Protein AF-A0A950QL80-F1 (afdb_monomer)

pLDDT: mean 80.15, std 16.29, range [44.5, 96.75]

Solvent-accessible surface area (backbone atoms only — not comparable to full-atom values): 5189 Å² total; per-residue (Å²): 136,93,87,82,83,91,80,90,76,82,84,74,73,72,80,75,75,74,76,69,77,80,73,78,74,89,83,74,89,88,77,80,72,81,32,57,66,66,6,36,65,67,80,56,79,71,46,72,72,86,81,68,38,35,33,38,43,22,60,26,5,49,40,89,62,57,94,70,58,10,67,21,30,80,50,77,51,114

Radius of gyration: 29.16 Å; Cα contacts (8 Å, |Δi|>4): 108; chains: 1; bounding box: 63×37×79 Å

Mean predicted aligned error: 13.04 Å

Foldseek 3Di:
DDDDDDDDDPPPPPPPPPPDPPPPDDDDDQDDQPFALRAAAFPDDWDDPVPPKIKTWHCFHNHDDPPGTHRIDIDITD

Sequence (78 aa):
MSRTISRVLLAGACAFAFAAPVSAGNFRVLHTFKGGKDGVNSNAAITPDGQGNFYGTTEYGGGKGCGGGGCGTVFRIA

Secondary structure (DSSP, 8-state):
----------------------------------STTS-B---SPPEE-SSS-EEEE-SB-SSS-STTS-S--EEEE-

Structure (mmCIF, N/CA/C/O backbone):
data_AF-A0A950QL80-F1
#
_entry.id   AF-A0A950QL80-F1
#
loop_
_atom_site.group_PDB
_atom_site.id
_atom_site.type_symbol
_atom_site.label_atom_id
_atom_site.label_alt_id
_atom_site.label_comp_id
_atom_site.label_asym_id
_atom_site.label_entity_id
_atom_site.label_seq_id
_atom_site.pdbx_PDB_ins_code
_atom_site.Cartn_x
_atom_site.Cartn_y
_atom_site.Cartn_z
_atom_site.occupancy
_atom_site.B_iso_or_equiv
_atom_site.auth_seq_id
_atom_site.auth_comp_id
_atom_site.auth_asym_id
_atom_site.auth_atom_id
_atom_site.pdbx_PDB_model_num
ATOM 1 N N . MET A 1 1 ? -51.019 26.296 63.787 1.00 44.50 1 MET A N 1
ATOM 2 C CA . MET A 1 1 ? -49.835 26.572 64.628 1.00 44.50 1 MET A CA 1
ATOM 3 C C . MET A 1 1 ? -48.594 26.485 63.760 1.00 44.50 1 MET A C 1
ATOM 5 O O . MET A 1 1 ? -48.355 25.462 63.141 1.00 44.50 1 MET A O 1
ATOM 9 N N . SER A 1 2 ? -47.906 27.619 63.652 1.00 47.62 2 SER A N 1
ATOM 10 C CA . SER A 1 2 ? -46.651 27.854 62.929 1.00 47.62 2 SER A CA 1
ATOM 11 C C . SER A 1 2 ? -45.469 27.108 63.563 1.00 47.62 2 SER A C 1
ATOM 13 O O . SER A 1 2 ? -45.478 26.956 64.785 1.00 47.62 2 SER A O 1
ATOM 15 N N . ARG A 1 3 ? -44.491 26.703 62.727 1.00 50.91 3 ARG A N 1
ATOM 16 C CA . ARG A 1 3 ? -43.043 26.412 62.948 1.00 50.91 3 ARG A CA 1
ATOM 17 C C . ARG A 1 3 ? -42.632 25.412 61.842 1.00 50.91 3 ARG A C 1
ATOM 19 O O . ARG A 1 3 ? -43.277 24.385 61.730 1.00 50.91 3 ARG A O 1
ATOM 26 N N . THR A 1 4 ? -41.661 25.597 60.944 1.00 50.66 4 THR A N 1
ATOM 27 C CA . THR A 1 4 ? -40.390 26.336 60.991 1.00 50.66 4 THR A CA 1
ATOM 28 C C . THR A 1 4 ? -39.725 26.280 59.592 1.00 50.66 4 THR A C 1
ATOM 30 O O . THR A 1 4 ? -39.608 25.209 59.017 1.00 50.66 4 THR A O 1
ATOM 33 N N . ILE A 1 5 ? -39.333 27.438 59.051 1.00 55.34 5 ILE A N 1
ATOM 34 C CA . ILE A 1 5 ? -38.012 27.818 58.492 1.00 55.34 5 ILE A CA 1
ATOM 35 C C . ILE A 1 5 ? -37.195 26.783 57.668 1.00 55.34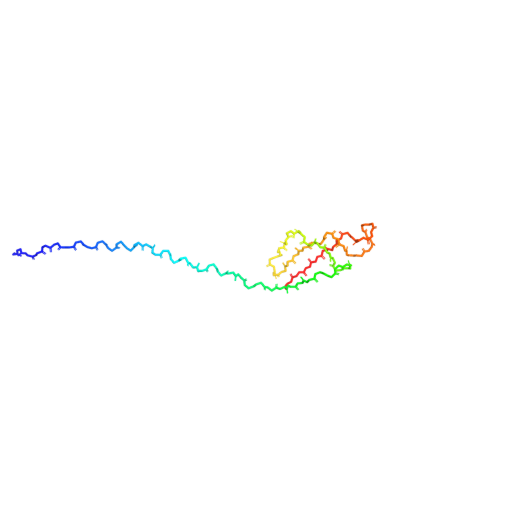 5 ILE A C 1
ATOM 37 O O . ILE A 1 5 ? -36.601 25.865 58.216 1.00 55.34 5 ILE A O 1
ATOM 41 N N . SER A 1 6 ? -37.049 27.092 56.369 1.00 47.28 6 SER A N 1
ATOM 42 C CA . SER A 1 6 ? -35.792 27.276 55.604 1.00 47.28 6 SER A CA 1
ATOM 43 C C . SER A 1 6 ? -34.638 26.266 55.748 1.00 47.28 6 SER A C 1
ATOM 45 O O . SER A 1 6 ? -33.990 26.204 56.789 1.00 47.28 6 SER A O 1
ATOM 47 N N . ARG A 1 7 ? -34.260 25.629 54.625 1.00 54.56 7 ARG A N 1
ATOM 48 C CA . ARG A 1 7 ? -32.870 25.562 54.118 1.00 54.56 7 ARG A CA 1
ATOM 49 C C . ARG A 1 7 ? -32.836 24.987 52.699 1.00 54.56 7 ARG A C 1
ATOM 51 O O . ARG A 1 7 ? -33.080 23.809 52.470 1.00 54.56 7 ARG A O 1
ATOM 58 N N . VAL A 1 8 ? -32.526 25.871 51.758 1.00 54.44 8 VAL A N 1
ATOM 59 C CA . VAL A 1 8 ? -32.074 25.562 50.400 1.00 54.44 8 VAL A CA 1
ATOM 60 C C . VAL A 1 8 ? -30.835 24.672 50.479 1.00 54.44 8 VAL A C 1
ATOM 62 O O . VAL A 1 8 ? -29.871 25.060 51.129 1.00 54.44 8 VAL A O 1
ATOM 65 N N . LEU A 1 9 ? -30.825 23.547 49.765 1.00 50.38 9 LEU A N 1
ATOM 66 C CA . LEU A 1 9 ? -29.608 23.006 49.161 1.00 50.38 9 LEU A CA 1
ATOM 67 C C . LEU A 1 9 ? -29.972 22.534 47.756 1.00 50.38 9 LEU A C 1
ATOM 69 O O . LEU A 1 9 ? -30.445 21.422 47.540 1.00 50.38 9 LEU A O 1
ATOM 73 N N . LEU A 1 10 ? -29.794 23.446 46.802 1.00 48.69 10 LEU A N 1
ATOM 74 C CA . LEU A 1 10 ? -29.739 23.123 45.389 1.00 48.69 10 LEU A CA 1
ATOM 75 C C . LEU A 1 10 ? -28.572 22.140 45.230 1.00 48.69 10 LEU A C 1
ATOM 77 O O . LEU A 1 10 ? -27.414 22.531 45.374 1.00 48.69 10 LEU A O 1
ATOM 81 N N . ALA A 1 11 ? -28.861 20.862 44.997 1.00 52.88 11 ALA A N 1
ATOM 82 C CA . ALA A 1 11 ? -27.846 19.889 44.621 1.00 52.88 11 ALA A CA 1
ATOM 83 C C . ALA A 1 11 ? -27.411 20.188 43.178 1.00 52.88 11 ALA A C 1
ATOM 85 O O . ALA A 1 11 ? -27.776 19.497 42.233 1.00 52.88 11 ALA A O 1
ATOM 86 N N . GLY A 1 12 ? -26.667 21.279 43.002 1.00 56.16 12 GLY A N 1
ATOM 87 C CA . GLY A 1 12 ? -25.904 21.542 41.797 1.00 56.16 12 GLY A CA 1
ATOM 88 C C . GLY A 1 12 ? -24.716 20.596 41.792 1.00 56.16 12 GLY A C 1
ATOM 89 O O . GLY A 1 12 ? -23.626 20.965 42.222 1.00 56.16 12 GLY A O 1
ATOM 90 N N . ALA A 1 13 ? -24.928 19.357 41.352 1.00 59.78 13 ALA A N 1
ATOM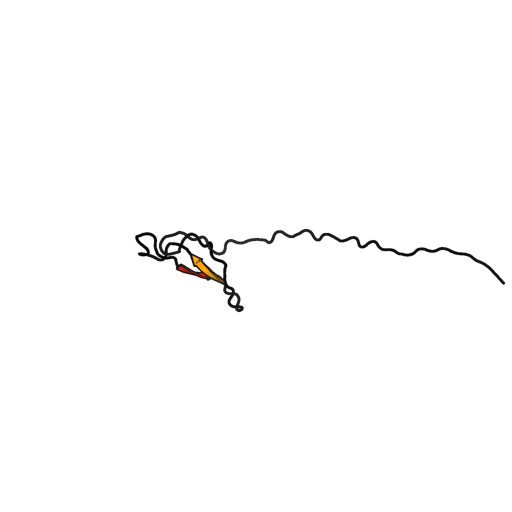 91 C CA . ALA A 1 13 ? -23.822 18.497 40.977 1.00 59.78 13 ALA A CA 1
ATOM 92 C C . ALA A 1 13 ? -23.179 19.127 39.735 1.00 59.78 13 ALA A C 1
ATOM 94 O O . ALA A 1 13 ? -23.632 18.911 38.612 1.00 59.78 13 ALA A O 1
ATOM 95 N N . CYS A 1 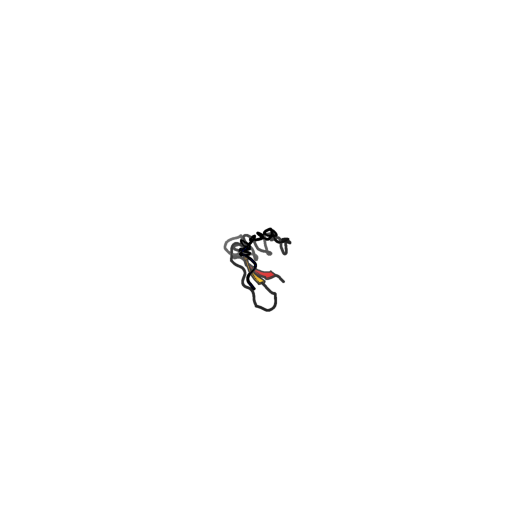14 ? -22.151 19.958 39.946 1.00 47.88 14 CYS A N 1
ATOM 96 C CA . CYS A 1 14 ? -21.185 20.275 38.904 1.00 47.88 14 CYS A CA 1
ATOM 97 C C . CYS A 1 14 ? -20.758 18.941 38.306 1.00 47.88 14 CYS A C 1
ATOM 99 O O . CYS A 1 14 ? -20.213 18.094 39.016 1.00 47.88 14 CYS A O 1
ATOM 101 N N . ALA A 1 15 ? -21.082 18.741 37.032 1.00 61.12 15 ALA A N 1
ATOM 102 C CA . ALA A 1 15 ? -20.680 17.570 36.287 1.00 61.12 15 ALA A CA 1
ATOM 103 C C . ALA A 1 15 ? -19.158 17.440 36.410 1.00 61.12 15 ALA A C 1
ATOM 105 O O . ALA A 1 15 ? -18.407 18.180 35.776 1.00 61.12 15 ALA A O 1
ATOM 106 N N . PHE A 1 16 ? -18.700 16.518 37.257 1.00 62.09 16 PHE A N 1
ATOM 107 C CA . PHE A 1 16 ? -17.347 16.006 37.171 1.00 62.09 16 PHE A CA 1
ATOM 108 C C . PHE A 1 16 ? -17.296 15.283 35.835 1.00 62.09 16 PHE A C 1
ATOM 110 O O . PHE A 1 16 ? -17.712 14.132 35.717 1.00 62.09 16 PHE A O 1
ATOM 117 N N . ALA A 1 17 ? -16.860 15.997 34.800 1.00 64.94 17 ALA A N 1
ATOM 118 C CA . ALA A 1 17 ? -16.423 15.369 33.577 1.00 64.94 17 ALA A CA 1
ATOM 119 C C . ALA A 1 17 ? -15.259 14.459 33.976 1.00 64.94 17 ALA A C 1
ATOM 121 O O . ALA A 1 17 ? -14.128 14.911 34.153 1.00 64.94 17 ALA A O 1
ATOM 122 N N . PHE A 1 18 ? -15.552 13.177 34.187 1.00 65.94 18 PHE A N 1
ATOM 123 C CA . PHE A 1 18 ? -14.530 12.152 34.174 1.00 65.94 18 PHE A CA 1
ATOM 124 C C . PHE A 1 18 ? -13.975 12.175 32.758 1.00 65.94 18 PHE A C 1
ATOM 126 O O . PHE A 1 18 ? -14.584 11.643 31.831 1.00 65.94 18 PHE A 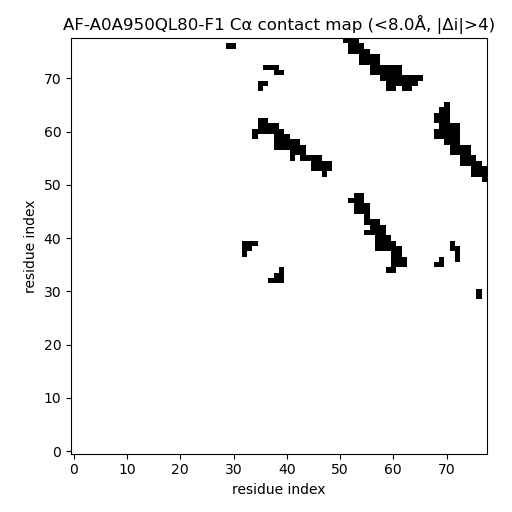O 1
ATOM 133 N N . ALA A 1 19 ? -12.847 12.860 32.582 1.00 67.88 19 ALA A N 1
ATOM 134 C CA . ALA A 1 19 ? -12.009 12.638 31.427 1.00 67.88 19 ALA A CA 1
ATOM 135 C C . ALA A 1 19 ? -11.638 11.154 31.478 1.00 67.88 19 ALA A C 1
ATOM 137 O O . ALA A 1 19 ? -10.784 10.744 32.266 1.00 67.88 19 ALA A O 1
ATOM 138 N N . ALA A 1 20 ? -12.361 10.329 30.717 1.00 69.06 20 ALA A N 1
ATOM 139 C CA . ALA A 1 20 ? -11.964 8.952 30.512 1.00 69.06 20 ALA A CA 1
ATOM 140 C C . ALA A 1 20 ? -1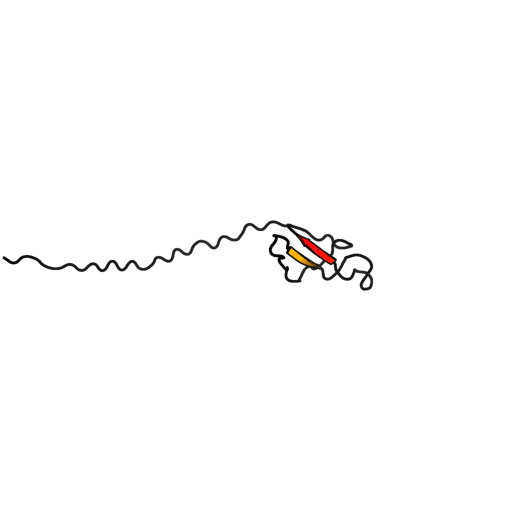0.522 9.002 29.990 1.00 69.06 20 ALA A C 1
ATOM 142 O O . ALA A 1 20 ? -10.244 9.809 29.092 1.00 69.06 20 ALA A O 1
ATOM 143 N N . PRO A 1 21 ? -9.590 8.220 30.561 1.00 72.38 21 PRO A N 1
ATOM 144 C CA . PRO A 1 21 ? -8.248 8.170 30.014 1.00 72.38 21 PRO A CA 1
ATOM 145 C C . PRO A 1 21 ? -8.385 7.802 28.540 1.00 72.38 21 PRO A C 1
ATOM 147 O O . PRO A 1 21 ? -9.050 6.817 28.207 1.00 72.38 21 PRO A O 1
ATOM 150 N N . VAL A 1 22 ? -7.805 8.614 27.652 1.00 73.06 22 VAL A N 1
ATOM 151 C CA . VAL A 1 22 ? -7.717 8.224 26.249 1.00 73.06 22 VAL A CA 1
ATOM 152 C C . VAL A 1 22 ? -6.845 6.973 26.242 1.00 73.06 22 VAL A C 1
ATOM 154 O O . VAL A 1 22 ? -5.652 7.012 26.543 1.00 73.06 22 VAL A O 1
ATOM 157 N N . SER A 1 23 ? -7.471 5.817 26.047 1.00 75.31 23 SER A N 1
ATOM 158 C CA . SER A 1 23 ? -6.721 4.583 25.914 1.00 75.31 23 SER A CA 1
ATOM 159 C C . SER A 1 23 ? -6.030 4.672 24.564 1.00 75.31 23 SER A C 1
ATOM 161 O O . SER A 1 23 ? -6.686 4.669 23.521 1.00 75.31 23 SER A O 1
ATOM 163 N N . ALA A 1 24 ? -4.706 4.815 24.581 1.00 78.00 24 ALA A N 1
ATOM 164 C CA . ALA A 1 24 ? -3.921 4.556 23.390 1.00 78.00 24 ALA A CA 1
ATOM 165 C C . ALA A 1 24 ? -4.223 3.109 22.981 1.00 78.00 24 ALA A C 1
ATOM 167 O O . ALA A 1 24 ? -4.007 2.182 23.763 1.00 78.00 24 ALA A O 1
ATOM 168 N N . GLY A 1 25 ? -4.813 2.931 21.800 1.00 79.94 25 GLY A N 1
ATOM 169 C CA . GLY A 1 25 ? -5.166 1.607 21.306 1.00 79.94 25 GLY A CA 1
ATOM 170 C C . GLY A 1 25 ? -3.940 0.693 21.273 1.00 79.94 25 GLY A C 1
ATOM 171 O O . GLY A 1 25 ? -2.824 1.136 21.005 1.00 79.94 25 GLY A O 1
ATOM 172 N N . ASN A 1 26 ? -4.140 -0.596 21.541 1.00 86.38 26 ASN A N 1
ATOM 173 C CA . ASN A 1 26 ? -3.092 -1.592 21.348 1.00 86.38 26 ASN A CA 1
ATOM 174 C C . ASN A 1 26 ? -2.922 -1.832 19.844 1.00 86.38 26 ASN A C 1
ATOM 176 O O . ASN A 1 26 ? -3.761 -2.478 19.213 1.00 86.38 26 ASN A O 1
ATOM 180 N N . PHE A 1 27 ? -1.851 -1.302 19.261 1.00 86.44 27 PHE A N 1
ATOM 181 C CA . PHE A 1 27 ? -1.534 -1.531 17.855 1.00 86.44 27 PHE A CA 1
ATOM 182 C C . PHE A 1 27 ? -0.773 -2.847 17.691 1.00 86.44 27 PHE A C 1
ATOM 184 O O . PHE A 1 27 ? 0.180 -3.119 18.421 1.00 86.44 27 PHE A O 1
ATOM 191 N N . ARG A 1 28 ? -1.169 -3.652 16.698 1.00 89.81 28 ARG A N 1
ATOM 192 C CA . ARG A 1 28 ? -0.406 -4.823 16.248 1.00 89.81 28 ARG A CA 1
ATOM 193 C C . ARG A 1 28 ? 0.042 -4.616 14.810 1.00 89.81 28 ARG A C 1
ATOM 195 O O . ARG A 1 28 ? -0.731 -4.130 13.986 1.00 89.81 28 ARG A O 1
ATOM 202 N N . VAL A 1 29 ? 1.265 -5.025 14.501 1.00 90.31 29 VAL A N 1
ATOM 203 C CA . VAL A 1 29 ? 1.748 -5.041 13.120 1.00 90.31 29 VAL A CA 1
ATOM 204 C C . VAL A 1 29 ? 1.077 -6.203 12.392 1.00 90.31 29 VAL A C 1
ATOM 206 O O . VAL A 1 29 ? 1.226 -7.354 12.792 1.00 90.31 29 VAL A O 1
ATOM 209 N N . LEU A 1 30 ? 0.322 -5.896 11.337 1.00 89.56 30 LEU A N 1
ATOM 210 C CA . LEU A 1 30 ? -0.315 -6.907 10.482 1.00 89.56 30 LEU A CA 1
ATOM 211 C C . LEU A 1 30 ? 0.622 -7.385 9.382 1.00 89.56 30 LEU A C 1
ATOM 213 O O . LEU A 1 30 ? 0.628 -8.559 9.023 1.00 89.56 30 LEU A O 1
ATOM 217 N N . HIS A 1 31 ? 1.411 -6.461 8.846 1.00 91.81 31 HIS A N 1
ATOM 218 C CA . HIS A 1 31 ? 2.321 -6.739 7.759 1.00 91.81 31 HIS A CA 1
ATOM 219 C C . HIS A 1 31 ? 3.478 -5.741 7.771 1.00 91.81 31 HIS A C 1
ATOM 221 O O . HIS A 1 31 ? 3.289 -4.547 8.007 1.00 91.81 31 HIS A O 1
ATOM 227 N N . THR A 1 32 ? 4.679 -6.245 7.507 1.00 93.38 32 THR A N 1
ATOM 228 C CA . THR A 1 32 ? 5.873 -5.437 7.273 1.00 93.38 32 THR A CA 1
ATOM 229 C C . THR A 1 32 ? 6.367 -5.756 5.879 1.00 93.38 32 THR A C 1
ATOM 231 O O . THR A 1 32 ? 6.872 -6.853 5.637 1.00 93.38 32 THR A O 1
ATOM 234 N N . PHE A 1 33 ? 6.224 -4.781 4.990 1.00 93.00 33 PHE A N 1
ATOM 235 C CA . PHE A 1 33 ? 6.653 -4.889 3.608 1.00 93.00 33 PHE A CA 1
ATOM 236 C C . PHE A 1 33 ? 8.163 -5.103 3.518 1.00 93.00 33 PHE A C 1
ATOM 238 O O . PHE A 1 33 ? 8.946 -4.319 4.057 1.00 93.00 33 PHE A O 1
ATOM 245 N N . LYS A 1 34 ? 8.578 -6.153 2.807 1.00 93.44 34 LYS A N 1
ATOM 246 C CA . LYS A 1 34 ? 10.000 -6.492 2.617 1.00 93.44 34 LYS A CA 1
ATOM 247 C C . LYS A 1 34 ? 10.621 -5.875 1.361 1.00 93.44 34 LYS A C 1
A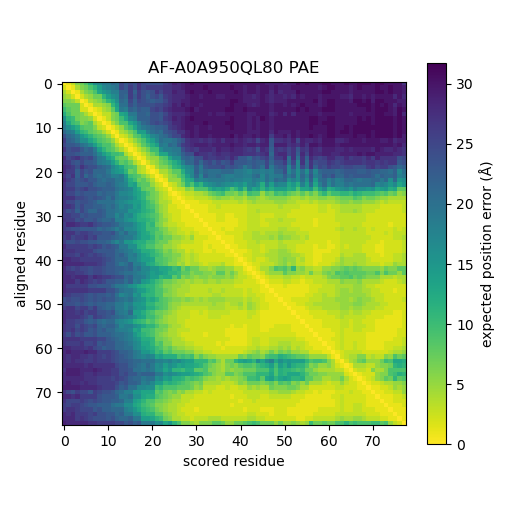TOM 249 O O . LYS A 1 34 ? 11.795 -6.113 1.083 1.00 93.44 34 LYS A O 1
ATOM 254 N N . GLY A 1 35 ? 9.858 -5.106 0.584 1.00 91.25 35 GLY A N 1
ATOM 255 C CA . GLY A 1 35 ? 10.287 -4.637 -0.731 1.00 91.25 35 GLY A CA 1
ATOM 256 C C . GLY A 1 35 ? 10.192 -5.723 -1.807 1.00 91.25 35 GLY A C 1
ATOM 257 O O . GLY A 1 35 ? 9.584 -6.782 -1.634 1.00 91.25 35 GLY A O 1
ATOM 258 N N . GLY A 1 36 ? 10.785 -5.459 -2.971 1.00 90.75 36 GLY A N 1
ATOM 259 C CA . GLY A 1 36 ? 10.767 -6.399 -4.093 1.00 90.75 36 GLY A CA 1
ATOM 260 C C . GLY A 1 36 ? 9.343 -6.693 -4.572 1.00 90.75 36 GLY A C 1
ATOM 261 O O . GLY A 1 36 ? 8.630 -5.786 -4.985 1.00 90.75 36 GLY A O 1
ATOM 262 N N . LYS A 1 37 ? 8.921 -7.962 -4.538 1.00 90.88 37 LYS A N 1
ATOM 263 C CA . LYS A 1 37 ? 7.566 -8.369 -4.963 1.00 90.88 37 LYS A CA 1
ATOM 264 C C . LYS A 1 37 ? 6.470 -7.994 -3.964 1.00 90.88 37 LYS A C 1
ATOM 266 O O . LYS A 1 37 ? 5.319 -7.927 -4.363 1.00 90.88 37 LYS A O 1
ATOM 271 N N . ASP A 1 38 ? 6.836 -7.764 -2.709 1.00 92.12 38 ASP A N 1
ATOM 272 C CA . ASP A 1 38 ? 5.902 -7.505 -1.609 1.00 92.12 38 ASP A CA 1
ATOM 273 C C . ASP A 1 38 ? 5.351 -6.068 -1.655 1.00 92.12 38 ASP A C 1
ATOM 275 O O . ASP A 1 38 ? 4.192 -5.814 -1.345 1.00 92.12 38 ASP A O 1
ATOM 279 N N . GLY A 1 39 ? 6.171 -5.130 -2.136 1.00 93.50 39 GLY A N 1
ATOM 280 C CA . GLY A 1 39 ? 5.857 -3.702 -2.175 1.00 93.50 39 GLY A CA 1
ATOM 281 C C . GLY A 1 39 ? 6.700 -2.895 -1.187 1.00 93.50 39 GLY A C 1
ATOM 282 O O . GLY A 1 39 ? 7.383 -3.462 -0.337 1.00 93.50 39 GLY A O 1
ATOM 283 N N . VAL A 1 40 ? 6.716 -1.570 -1.329 1.00 92.62 40 VAL A N 1
ATOM 284 C CA . VAL A 1 40 ? 7.352 -0.627 -0.391 1.00 92.62 40 VAL A CA 1
ATOM 285 C C . VAL A 1 40 ? 6.662 0.739 -0.475 1.00 92.62 40 VAL A C 1
ATOM 287 O O . VAL A 1 40 ? 6.101 1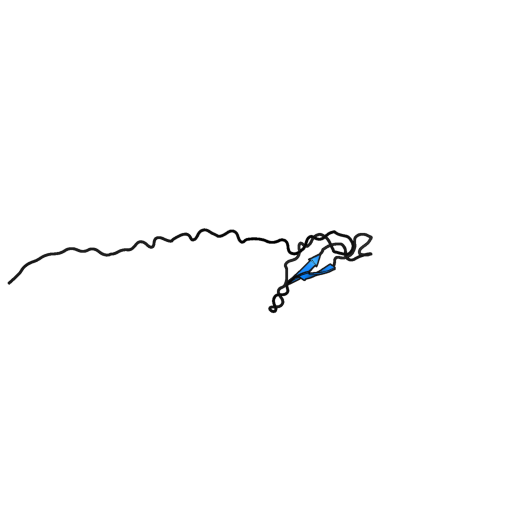.082 -1.515 1.00 92.62 40 VAL A O 1
ATOM 290 N N . ASN A 1 41 ? 6.708 1.512 0.615 1.00 92.12 41 ASN A N 1
ATOM 291 C CA . ASN A 1 41 ? 6.053 2.818 0.761 1.00 92.12 41 ASN A CA 1
ATOM 292 C C . ASN A 1 41 ? 4.525 2.746 0.590 1.00 92.12 41 ASN A C 1
ATOM 294 O O . ASN A 1 41 ? 3.960 3.220 -0.394 1.00 92.12 41 ASN A O 1
ATOM 298 N N . SER A 1 42 ? 3.838 2.152 1.567 1.00 90.50 42 SER A N 1
ATOM 299 C CA . SER A 1 42 ? 2.371 2.178 1.652 1.00 90.50 42 SER A CA 1
ATOM 300 C C . SER A 1 42 ? 1.896 3.486 2.296 1.00 90.50 42 SER A C 1
ATOM 302 O O . SER A 1 42 ? 1.508 3.499 3.462 1.00 90.50 42 SER A O 1
ATOM 304 N N . ASN A 1 43 ? 1.950 4.591 1.550 1.00 80.94 43 ASN A N 1
ATOM 305 C CA . ASN A 1 43 ? 1.499 5.909 2.027 1.00 80.94 43 ASN A CA 1
ATOM 306 C C . ASN A 1 43 ? 0.008 6.175 1.757 1.00 80.94 43 ASN A C 1
ATOM 308 O O . ASN A 1 43 ? -0.546 7.160 2.242 1.00 80.94 43 ASN A O 1
ATOM 312 N N . ALA A 1 44 ? -0.636 5.327 0.953 1.00 81.31 44 ALA A N 1
ATOM 313 C CA . ALA A 1 44 ? -2.033 5.491 0.584 1.00 81.31 44 ALA A CA 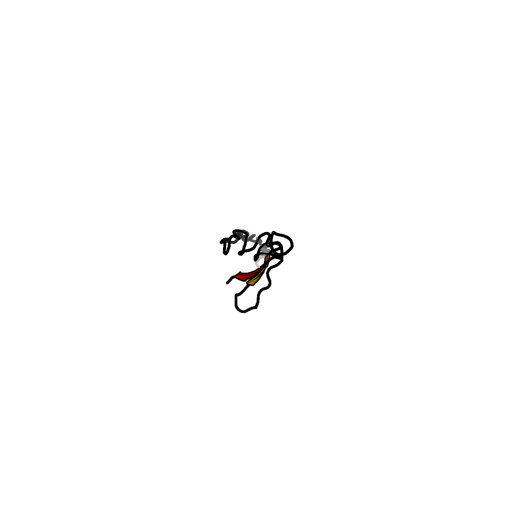1
ATOM 314 C C . ALA A 1 44 ? -2.976 5.153 1.748 1.00 81.31 44 ALA A C 1
ATOM 316 O O . ALA A 1 44 ? -2.702 4.269 2.565 1.00 81.31 44 ALA A O 1
ATOM 317 N N . ALA A 1 45 ? -4.120 5.841 1.788 1.00 88.12 45 ALA A N 1
ATOM 318 C CA . ALA A 1 45 ? -5.204 5.497 2.695 1.00 88.12 45 ALA A CA 1
ATOM 319 C C . ALA A 1 45 ? -5.732 4.085 2.398 1.00 88.12 45 ALA A C 1
ATOM 321 O O . ALA A 1 45 ? -5.788 3.642 1.250 1.00 88.12 45 ALA A O 1
ATOM 322 N N . ILE A 1 46 ? -6.145 3.393 3.455 1.00 92.75 46 ILE A N 1
ATOM 323 C CA . ILE A 1 46 ? -6.668 2.033 3.378 1.00 92.75 46 ILE A CA 1
ATOM 324 C C . ILE A 1 46 ? -8.184 2.091 3.155 1.00 92.75 46 ILE A C 1
ATOM 326 O O . ILE A 1 46 ? -8.882 2.854 3.820 1.00 92.75 46 ILE A O 1
ATOM 330 N N . THR A 1 47 ? -8.701 1.266 2.246 1.00 95.44 47 THR A N 1
ATOM 331 C CA . THR A 1 47 ? -10.134 1.173 1.932 1.00 95.44 47 THR A CA 1
ATOM 332 C C . THR A 1 47 ? -10.748 -0.071 2.585 1.00 95.44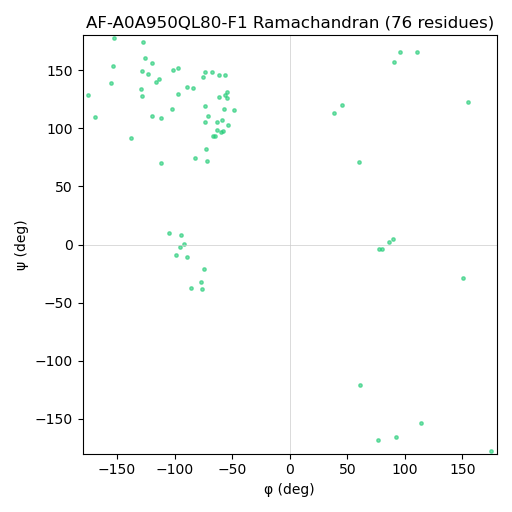 47 THR A C 1
ATOM 334 O O . THR A 1 47 ? -10.340 -1.183 2.239 1.00 95.44 47 THR A O 1
ATOM 337 N N . PRO A 1 48 ? -11.709 0.068 3.518 1.00 95.69 48 PRO A N 1
ATOM 338 C CA . PRO A 1 48 ? -12.451 -1.067 4.060 1.00 95.69 48 PRO A CA 1
ATOM 339 C C . PRO A 1 48 ? -13.497 -1.570 3.056 1.00 95.69 48 PRO A C 1
ATOM 341 O O . PRO A 1 48 ? -14.142 -0.769 2.383 1.00 95.69 48 PRO A O 1
ATOM 344 N N . ASP A 1 49 ? -13.725 -2.883 2.996 1.00 96.12 49 ASP A N 1
ATOM 345 C CA . ASP A 1 49 ? -14.801 -3.472 2.176 1.00 96.12 49 ASP A CA 1
ATOM 346 C C . ASP A 1 49 ? -16.110 -3.736 2.935 1.00 96.12 49 ASP A C 1
ATOM 348 O O . ASP A 1 49 ? -17.079 -4.220 2.354 1.00 96.12 49 ASP A O 1
ATOM 352 N N . GLY A 1 50 ? -16.140 -3.456 4.240 1.00 96.38 50 GLY A N 1
ATOM 353 C CA . GLY A 1 50 ? -17.290 -3.726 5.110 1.00 96.38 50 GLY A CA 1
ATOM 354 C C . GLY A 1 50 ? -17.448 -5.192 5.538 1.00 96.38 50 GLY A C 1
ATOM 355 O O . GLY A 1 50 ? -18.299 -5.480 6.374 1.00 96.38 50 GLY A O 1
ATOM 356 N N . GLN A 1 51 ? -16.612 -6.105 5.037 1.00 96.75 51 GLN A N 1
ATOM 357 C CA . GLN A 1 51 ? -16.565 -7.527 5.412 1.00 96.75 51 GLN A CA 1
ATOM 358 C C . GLN A 1 51 ? -15.361 -7.853 6.309 1.00 96.75 51 GLN A C 1
ATOM 360 O O . GLN A 1 51 ? -15.066 -9.017 6.570 1.00 96.75 51 GLN A O 1
ATOM 365 N N . GLY A 1 52 ? -14.667 -6.820 6.790 1.00 92.44 52 GLY A N 1
ATOM 366 C CA . GLY A 1 52 ? -13.484 -6.952 7.634 1.00 92.44 52 GLY A CA 1
ATOM 367 C C . GLY A 1 52 ? -12.172 -7.032 6.858 1.00 92.44 52 GLY A C 1
ATOM 368 O O . GLY A 1 52 ? -11.134 -7.193 7.491 1.00 92.44 52 GLY A O 1
ATOM 369 N N . ASN A 1 53 ? -12.182 -6.878 5.527 1.00 94.75 53 ASN A N 1
ATOM 370 C CA . ASN A 1 53 ? -10.945 -6.728 4.771 1.00 94.75 53 ASN A CA 1
ATOM 371 C C . ASN A 1 53 ? -10.641 -5.254 4.506 1.00 94.75 53 ASN A C 1
ATOM 373 O O . ASN A 1 53 ? -11.517 -4.400 4.348 1.00 94.75 53 ASN A O 1
ATOM 377 N N . PHE A 1 54 ? -9.351 -4.994 4.387 1.00 94.25 54 PHE A N 1
ATOM 378 C CA . PHE A 1 54 ? -8.778 -3.685 4.171 1.00 94.25 54 PHE A CA 1
ATOM 379 C C . PHE A 1 54 ? -7.829 -3.749 2.981 1.00 94.25 54 PHE A C 1
ATOM 381 O O . PHE A 1 54 ? -6.939 -4.600 2.937 1.00 94.25 54 PHE A O 1
ATOM 388 N N . TYR A 1 55 ? -8.014 -2.850 2.022 1.00 95.44 55 TYR A N 1
ATOM 389 C CA . TYR A 1 55 ? -7.251 -2.814 0.779 1.00 95.44 55 TYR A CA 1
ATOM 390 C C . TYR A 1 55 ? -6.384 -1.566 0.723 1.00 95.44 55 TYR A C 1
ATOM 392 O O . TYR A 1 55 ? -6.806 -0.489 1.142 1.00 95.44 55 TYR A O 1
ATOM 400 N N . GLY A 1 56 ? -5.182 -1.700 0.183 1.00 94.94 56 GLY A N 1
ATOM 401 C CA . GLY A 1 56 ? -4.259 -0.587 0.022 1.00 94.94 56 GLY A CA 1
ATOM 402 C C . GLY A 1 56 ? -3.305 -0.808 -1.137 1.00 94.94 56 GLY A C 1
ATOM 403 O O . GLY A 1 56 ? -3.327 -1.851 -1.799 1.00 94.94 56 GLY A O 1
ATOM 404 N N . THR A 1 57 ? -2.467 0.194 -1.375 1.00 95.44 57 THR A N 1
ATOM 405 C CA . THR A 1 57 ? -1.446 0.157 -2.417 1.00 95.44 57 THR A CA 1
ATOM 406 C C . THR A 1 57 ? -0.077 0.522 -1.868 1.00 95.44 57 THR A C 1
ATOM 408 O O . THR A 1 57 ? 0.049 1.311 -0.929 1.00 95.44 57 THR A O 1
ATOM 411 N N . THR A 1 58 ? 0.963 -0.051 -2.465 1.00 94.62 58 THR A N 1
ATOM 412 C CA . THR A 1 58 ? 2.345 0.398 -2.265 1.00 94.62 58 THR A CA 1
ATOM 413 C C . THR A 1 58 ? 2.794 1.245 -3.450 1.00 94.62 58 THR A C 1
ATOM 415 O O . THR A 1 58 ? 2.325 1.037 -4.563 1.00 94.62 58 THR A O 1
ATOM 418 N N . GLU A 1 59 ? 3.700 2.197 -3.232 1.00 92.00 59 GLU A N 1
ATOM 419 C CA . GLU A 1 59 ? 4.205 3.084 -4.293 1.00 92.00 59 GLU A CA 1
ATOM 420 C C . GLU A 1 59 ? 5.215 2.383 -5.218 1.00 92.00 59 GLU A C 1
ATOM 422 O O . GLU A 1 59 ? 5.184 2.574 -6.431 1.00 92.00 59 GLU A O 1
ATOM 427 N N . TYR A 1 60 ? 6.079 1.525 -4.664 1.00 92.12 60 TYR A N 1
ATOM 428 C CA . TYR A 1 60 ? 7.027 0.721 -5.447 1.00 92.12 60 TYR A CA 1
ATOM 429 C C . TYR A 1 60 ? 6.921 -0.766 -5.106 1.00 92.12 60 TYR A C 1
ATOM 431 O O . TYR A 1 60 ? 6.200 -1.170 -4.188 1.00 92.12 60 TYR A O 1
ATOM 439 N N . GLY A 1 61 ? 7.664 -1.592 -5.844 1.00 92.56 61 GLY A N 1
ATOM 440 C CA . GLY A 1 61 ? 7.651 -3.048 -5.749 1.00 92.56 61 GLY A CA 1
ATOM 441 C C . GLY A 1 61 ? 6.663 -3.710 -6.713 1.00 92.56 61 GLY A C 1
ATOM 442 O O . GLY A 1 61 ? 6.215 -3.102 -7.682 1.00 92.56 61 GLY A O 1
ATOM 443 N N . GLY A 1 62 ? 6.376 -4.992 -6.496 1.00 90.81 62 GLY A N 1
ATOM 444 C CA . GLY A 1 62 ? 5.516 -5.795 -7.374 1.00 90.81 62 GLY A CA 1
ATOM 445 C C . GLY A 1 62 ? 6.231 -6.452 -8.563 1.00 90.81 62 GLY A C 1
ATOM 446 O O . GLY A 1 62 ? 5.602 -7.166 -9.337 1.00 90.81 62 GLY A O 1
ATOM 447 N N . GLY A 1 63 ? 7.553 -6.289 -8.699 1.00 84.88 63 GLY A N 1
ATOM 448 C CA . GLY A 1 63 ? 8.355 -6.922 -9.758 1.00 84.88 63 GLY A CA 1
ATOM 449 C C . GLY A 1 63 ? 8.965 -5.925 -10.746 1.00 84.88 63 GLY A C 1
ATOM 450 O O . GLY A 1 63 ? 9.238 -4.783 -10.386 1.00 84.88 63 GLY A O 1
ATOM 451 N N . LYS A 1 64 ? 9.234 -6.359 -11.987 1.00 81.56 64 LYS A N 1
ATOM 452 C CA . LYS A 1 64 ? 9.836 -5.508 -13.030 1.00 81.56 64 LYS A CA 1
ATOM 453 C C . LYS A 1 64 ? 8.810 -5.226 -14.151 1.00 81.56 64 LYS A C 1
ATOM 455 O O . LYS A 1 64 ? 8.496 -6.145 -14.893 1.00 81.56 64 LYS A O 1
ATOM 460 N N . GLY A 1 65 ? 8.278 -4.005 -14.300 1.00 66.12 65 GLY A N 1
ATOM 461 C CA . GLY A 1 65 ? 8.551 -2.843 -13.454 1.00 66.12 65 GLY A CA 1
ATOM 462 C C . GLY A 1 65 ? 7.937 -1.502 -13.859 1.00 66.12 65 GLY A C 1
ATOM 463 O O . GLY A 1 65 ? 7.282 -1.381 -14.884 1.00 66.12 65 GLY A O 1
ATOM 464 N N . CYS A 1 66 ? 8.285 -0.494 -13.053 1.00 74.81 66 CYS A N 1
ATOM 465 C CA . CYS A 1 66 ? 8.275 0.936 -13.374 1.00 74.81 66 CYS A CA 1
ATOM 466 C C . CYS A 1 66 ? 9.736 1.426 -13.410 1.00 74.81 66 CYS A C 1
ATOM 468 O O . CYS A 1 66 ? 10.225 2.052 -12.476 1.00 74.81 66 CYS A O 1
ATOM 470 N N . GLY A 1 67 ? 10.488 0.987 -14.429 1.00 66.06 67 GLY A N 1
ATOM 471 C CA . GLY A 1 67 ? 11.901 1.335 -14.669 1.00 66.06 67 GLY A CA 1
ATOM 472 C C . GLY A 1 67 ? 12.976 0.593 -13.854 1.00 66.06 67 GLY A C 1
ATOM 473 O O . GLY A 1 67 ? 14.158 0.785 -14.106 1.00 66.06 67 GLY A O 1
ATOM 474 N N . GLY A 1 68 ? 12.614 -0.277 -12.909 1.00 76.44 68 GLY A N 1
ATOM 475 C CA . GLY A 1 68 ? 13.588 -1.104 -12.172 1.00 76.44 68 GLY A CA 1
ATOM 476 C C . GLY A 1 68 ? 13.169 -1.470 -10.750 1.00 76.44 68 GLY A C 1
ATOM 477 O O . GLY A 1 68 ? 13.527 -2.549 -10.282 1.00 76.44 68 GLY A O 1
ATOM 478 N N . GLY A 1 69 ? 12.359 -0.619 -10.106 1.00 80.12 69 GLY A N 1
ATOM 479 C CA . GLY A 1 69 ? 11.878 -0.805 -8.727 1.00 80.12 69 GLY A CA 1
ATOM 480 C C . GLY A 1 69 ? 10.464 -1.382 -8.583 1.00 80.12 69 GLY A C 1
ATOM 481 O O . GLY A 1 69 ? 10.072 -1.740 -7.477 1.00 80.12 69 GLY A O 1
ATOM 482 N N . GLY A 1 70 ? 9.711 -1.501 -9.679 1.00 91.62 70 GLY A N 1
ATOM 483 C CA . GLY A 1 70 ? 8.309 -1.940 -9.651 1.00 91.62 70 GLY A CA 1
ATOM 484 C C . GLY A 1 70 ? 7.306 -0.791 -9.508 1.00 91.62 70 GLY A C 1
ATOM 485 O O . GLY A 1 70 ? 7.685 0.297 -9.090 1.00 91.62 70 GLY A O 1
ATOM 486 N N . CYS A 1 71 ? 6.061 -1.017 -9.933 1.00 92.00 71 CYS A N 1
ATOM 487 C CA . CYS A 1 71 ? 5.003 0.003 -10.025 1.00 92.00 71 CYS A CA 1
ATOM 488 C C . CYS A 1 71 ? 4.093 0.079 -8.797 1.00 92.00 71 CYS A C 1
ATOM 490 O O . CYS A 1 71 ? 3.046 0.721 -8.855 1.00 92.00 71 CYS A O 1
ATOM 492 N N . GLY A 1 72 ? 4.449 -0.642 -7.736 1.00 93.00 72 GLY A N 1
ATOM 493 C CA . GLY A 1 72 ? 3.562 -0.845 -6.606 1.00 93.00 72 GLY A CA 1
ATOM 494 C C . GLY A 1 72 ? 2.779 -2.148 -6.693 1.00 93.00 72 GLY A C 1
ATOM 495 O O . GLY A 1 72 ? 2.720 -2.812 -7.732 1.00 93.00 72 GLY A O 1
ATOM 496 N N . THR A 1 73 ? 2.192 -2.528 -5.564 1.00 93.19 73 THR A N 1
ATOM 497 C CA . THR A 1 73 ? 1.267 -3.654 -5.429 1.00 93.19 73 THR A CA 1
ATOM 498 C C . THR A 1 73 ? -0.085 -3.154 -4.937 1.00 93.19 73 THR A C 1
ATOM 500 O O . THR A 1 73 ? -0.179 -2.110 -4.292 1.00 93.19 73 THR A O 1
ATOM 503 N N . VAL A 1 74 ? -1.139 -3.915 -5.228 1.00 94.38 74 VAL A N 1
ATOM 504 C CA . VAL A 1 74 ? -2.399 -3.849 -4.480 1.00 94.38 74 VAL A CA 1
ATOM 505 C C . VAL A 1 74 ? -2.355 -4.976 -3.460 1.00 94.38 74 VAL A C 1
ATOM 507 O O . VAL A 1 74 ? -2.078 -6.120 -3.824 1.00 94.38 74 VAL A O 1
ATOM 510 N N . PHE A 1 75 ? -2.633 -4.671 -2.198 1.00 94.19 75 PHE A N 1
ATOM 511 C CA . PHE A 1 75 ? -2.651 -5.662 -1.129 1.00 94.19 75 PHE A CA 1
ATOM 512 C C . PHE A 1 75 ? -3.980 -5.650 -0.377 1.00 94.19 75 PHE A C 1
ATOM 514 O O . PHE A 1 75 ? -4.730 -4.672 -0.401 1.00 94.19 75 PHE A O 1
ATOM 521 N N . ARG A 1 76 ? -4.246 -6.759 0.316 1.00 94.81 76 ARG A N 1
ATOM 522 C CA . ARG A 1 76 ? -5.386 -6.950 1.212 1.00 94.81 76 ARG A CA 1
ATOM 523 C C . ARG A 1 76 ? -4.885 -7.464 2.558 1.00 94.81 76 ARG A C 1
ATOM 525 O O . ARG A 1 76 ? -4.112 -8.419 2.583 1.00 94.81 76 ARG A O 1
ATOM 532 N N . ILE A 1 77 ? -5.377 -6.891 3.650 1.00 92.19 77 ILE A N 1
ATOM 533 C CA . ILE A 1 77 ? -5.165 -7.366 5.025 1.00 92.19 77 ILE A CA 1
ATOM 534 C C . ILE A 1 77 ? -6.520 -7.620 5.705 1.00 92.19 77 ILE A C 1
ATOM 536 O O . ILE A 1 77 ? -7.495 -6.931 5.400 1.00 92.19 77 ILE A O 1
ATOM 540 N N . ALA A 1 78 ? -6.570 -8.616 6.590 1.00 85.12 78 ALA A N 1
ATOM 541 C CA . ALA A 1 78 ? -7.727 -9.009 7.400 1.00 85.12 78 ALA A CA 1
ATOM 542 C C . ALA A 1 78 ? -7.285 -9.225 8.859 1.00 85.12 78 ALA A C 1
ATOM 544 O O . ALA A 1 78 ? -6.124 -9.660 9.059 1.00 85.12 78 ALA A O 1
#